Protein AF-A0AAD1Y131-F1 (afdb_monomer_lite)

InterPro domains:
  IPR029214 Cilia- and flagella-associated protein 144 [PF14886] (13-130)
  IPR029214 Cilia- and flagella-associated protein 144 [PTHR33865] (14-148)

Sequence (150 aa):
MWIKKLLWARNESEFISKENKWQKRFPKSDFSINPTRMEKITDKPNHITPSVPYKVSKETNTLDDPVDRAFKLDSMRRKIQTRGMVPRQKYVLPQTSAHEIGWHTGPAETTKQKHSQWNKKRTETHITQFADEYVRMKAINPFKVRNRDE

Foldseek 3Di:
DVVVVVVVVVVVVVVVVVVVVVCVVCVPDPPPPPPVDPDPPDPDPPDDDPPDDDDPPPPPPPPVPVVVVVVVVVVVVVVVVCPPDDPVRVDVDDPDPVCVVCNPVDDVVVVCPPCVVPPDDPPDDPVVVVVVVVCVVVVDDPPPPPPPDD

Radius of gyration: 35.13 Å; chains: 1; bounding box: 111×43×75 Å

Structure (mmCIF, N/CA/C/O backbone):
data_AF-A0AAD1Y131-F1
#
_entry.id   AF-A0AAD1Y131-F1
#
loop_
_atom_site.group_PDB
_atom_site.id
_atom_site.type_symbol
_atom_site.label_atom_id
_atom_site.label_alt_id
_atom_site.label_comp_id
_atom_site.label_asym_id
_atom_site.label_entity_id
_atom_site.label_seq_id
_atom_site.pdbx_PDB_ins_code
_atom_site.Cartn_x
_atom_site.Cartn_y
_atom_site.Cartn_z
_atom_site.occupancy
_atom_site.B_iso_or_equiv
_atom_site.auth_seq_id
_atom_site.auth_comp_id
_atom_site.auth_asym_id
_atom_site.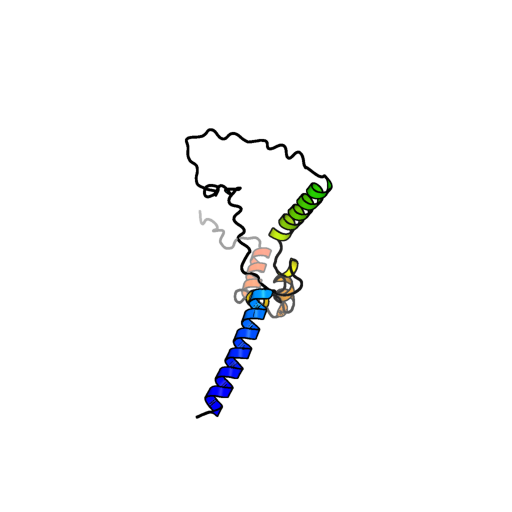auth_atom_id
_atom_site.pdbx_PDB_model_num
ATOM 1 N N . MET A 1 1 ? 58.586 11.917 2.747 1.00 58.53 1 MET A N 1
ATOM 2 C CA . MET A 1 1 ? 57.662 12.659 1.850 1.00 58.53 1 MET A CA 1
ATOM 3 C C . MET A 1 1 ? 57.227 11.860 0.604 1.00 58.53 1 MET A C 1
ATOM 5 O O . MET A 1 1 ? 56.173 12.150 0.060 1.00 58.53 1 MET A O 1
ATOM 9 N N . TRP A 1 2 ? 57.961 10.818 0.181 1.00 53.84 2 TRP A N 1
ATOM 10 C CA . TRP A 1 2 ? 57.665 10.034 -1.035 1.00 53.84 2 TRP A CA 1
ATOM 11 C C . TRP A 1 2 ? 56.502 9.030 -0.917 1.00 53.84 2 TRP A C 1
ATOM 13 O O . TRP A 1 2 ? 55.746 8.845 -1.866 1.00 53.84 2 TRP A O 1
ATOM 23 N N . ILE A 1 3 ? 56.296 8.438 0.264 1.00 63.03 3 ILE A N 1
ATOM 24 C CA . ILE A 1 3 ? 55.262 7.409 0.491 1.00 63.03 3 ILE A CA 1
ATOM 25 C C . ILE A 1 3 ? 53.841 7.959 0.272 1.00 63.03 3 ILE A C 1
ATOM 27 O O . ILE A 1 3 ? 53.003 7.292 -0.328 1.00 63.03 3 ILE A O 1
ATOM 31 N N . LYS A 1 4 ? 53.581 9.210 0.679 1.00 63.47 4 LYS A N 1
ATOM 32 C CA . LYS A 1 4 ? 52.280 9.869 0.464 1.00 63.47 4 LYS A CA 1
ATOM 33 C C . LYS A 1 4 ? 51.979 10.095 -1.023 1.00 63.47 4 LYS A C 1
ATOM 35 O O . LYS A 1 4 ? 50.832 9.963 -1.430 1.00 63.47 4 LYS A O 1
ATOM 40 N N . LYS A 1 5 ? 53.007 10.378 -1.832 1.00 63.34 5 LYS A N 1
ATOM 41 C CA . LYS A 1 5 ? 52.872 10.610 -3.279 1.00 63.34 5 LYS A CA 1
ATOM 42 C C . LYS A 1 5 ? 52.557 9.310 -4.033 1.00 63.34 5 LYS A C 1
ATOM 44 O O . LYS A 1 5 ? 51.724 9.316 -4.929 1.00 63.34 5 LYS A O 1
ATOM 49 N N . LEU A 1 6 ? 53.152 8.193 -3.607 1.00 63.97 6 LEU A N 1
ATOM 50 C CA . LEU A 1 6 ? 52.874 6.855 -4.149 1.00 63.97 6 LEU A CA 1
ATOM 51 C C . LEU A 1 6 ? 51.471 6.345 -3.792 1.00 63.97 6 LEU A C 1
ATOM 53 O O . LEU A 1 6 ? 50.779 5.804 -4.649 1.00 63.97 6 LEU A O 1
ATOM 57 N N . LEU A 1 7 ? 51.028 6.547 -2.547 1.00 63.62 7 LEU A N 1
ATOM 58 C CA . LEU A 1 7 ? 49.669 6.187 -2.120 1.00 63.62 7 LEU A CA 1
ATOM 59 C C . LEU A 1 7 ? 48.600 7.016 -2.836 1.00 63.62 7 LEU A C 1
ATOM 61 O O . LEU A 1 7 ? 47.562 6.479 -3.214 1.00 63.62 7 LEU A O 1
ATOM 65 N N . TRP A 1 8 ? 48.869 8.302 -3.059 1.00 66.25 8 TRP A N 1
ATOM 66 C CA . TRP A 1 8 ? 47.966 9.175 -3.801 1.00 66.25 8 TRP A CA 1
ATOM 67 C C . TRP A 1 8 ? 47.848 8.750 -5.272 1.00 66.25 8 TRP A C 1
ATOM 69 O O . TRP A 1 8 ? 46.738 8.505 -5.732 1.00 66.25 8 TRP A O 1
ATOM 79 N N . ALA A 1 9 ? 48.973 8.506 -5.955 1.00 66.19 9 ALA A N 1
ATOM 80 C CA . ALA A 1 9 ? 48.980 8.025 -7.339 1.00 66.19 9 ALA A CA 1
ATOM 81 C C . ALA A 1 9 ? 48.287 6.657 -7.507 1.00 66.19 9 ALA A C 1
ATOM 83 O O . ALA A 1 9 ? 47.575 6.422 -8.484 1.00 66.19 9 ALA A O 1
ATOM 84 N N . ARG A 1 10 ? 48.445 5.751 -6.531 1.00 66.88 10 ARG A N 1
ATOM 85 C CA . ARG A 1 10 ? 47.750 4.457 -6.530 1.00 66.88 10 ARG A CA 1
ATOM 86 C C . ARG A 1 10 ? 46.237 4.629 -6.387 1.00 66.88 10 ARG A C 1
ATOM 88 O O . ARG A 1 10 ? 45.493 4.068 -7.189 1.00 66.88 10 ARG A O 1
ATOM 95 N N . ASN A 1 11 ? 45.785 5.435 -5.429 1.00 72.75 11 ASN A N 1
ATOM 96 C CA . ASN A 1 11 ? 44.358 5.698 -5.223 1.00 72.75 11 ASN A CA 1
ATOM 97 C C . ASN A 1 11 ? 43.717 6.404 -6.426 1.00 72.75 11 ASN A C 1
ATOM 99 O O . ASN A 1 11 ? 42.575 6.112 -6.773 1.00 72.75 11 ASN A O 1
ATOM 103 N N . GLU A 1 12 ? 44.461 7.284 -7.092 1.00 72.00 12 GLU A N 1
ATOM 104 C CA . GLU A 1 12 ? 44.023 7.984 -8.298 1.00 72.00 12 GLU A CA 1
ATOM 105 C C . GLU A 1 12 ? 43.852 7.018 -9.479 1.00 72.00 12 GLU A C 1
ATOM 107 O O . GLU A 1 12 ? 42.812 7.014 -10.135 1.00 72.00 12 GLU A O 1
ATOM 112 N N . SER A 1 13 ? 44.802 6.098 -9.677 1.00 77.12 13 SER A N 1
ATOM 113 C CA . SER A 1 13 ? 44.686 5.055 -10.705 1.00 77.12 13 SER A CA 1
ATOM 114 C C . SER A 1 13 ? 43.486 4.120 -10.476 1.00 77.12 13 SER A C 1
ATOM 116 O O . SER A 1 13 ? 42.781 3.754 -11.421 1.00 77.12 13 SER A O 1
ATOM 118 N N . GLU A 1 14 ? 43.197 3.775 -9.217 1.00 77.62 14 GLU A N 1
ATOM 119 C CA . GLU A 1 14 ? 42.047 2.943 -8.854 1.00 77.62 14 GLU A CA 1
ATOM 120 C C . GLU A 1 14 ? 40.719 3.692 -9.024 1.00 77.62 14 GLU A C 1
ATOM 122 O O . GLU A 1 14 ? 39.726 3.096 -9.453 1.00 77.62 14 GLU A O 1
ATOM 127 N N . PHE A 1 15 ? 40.693 4.993 -8.727 1.00 80.19 15 PHE A N 1
ATOM 128 C CA . PHE A 1 15 ? 39.532 5.853 -8.941 1.00 80.19 15 PHE A CA 1
ATOM 129 C C . PHE A 1 15 ? 39.212 5.997 -10.434 1.00 80.19 15 PHE A C 1
ATOM 131 O O . PHE A 1 15 ? 38.087 5.707 -10.842 1.00 80.19 15 PHE A O 1
ATOM 138 N N . ILE A 1 16 ? 40.215 6.314 -11.259 1.00 79.94 16 ILE A N 1
ATOM 139 C CA . ILE A 1 16 ? 40.080 6.437 -12.719 1.00 79.94 16 ILE A CA 1
ATOM 140 C C . ILE A 1 16 ? 39.627 5.107 -13.340 1.00 79.94 16 ILE A C 1
ATOM 142 O O . ILE A 1 16 ? 38.749 5.073 -14.202 1.00 79.94 16 ILE A O 1
ATOM 146 N N . SER A 1 17 ? 40.176 3.979 -12.882 1.00 81.62 17 SER A N 1
ATOM 147 C CA . SER A 1 17 ? 39.772 2.649 -13.356 1.00 81.62 17 SER A CA 1
ATOM 148 C C . SER A 1 17 ? 38.310 2.330 -13.014 1.00 81.62 17 SER A C 1
ATOM 150 O O . SER A 1 17 ? 37.561 1.821 -13.858 1.00 81.62 17 SER A O 1
ATOM 152 N N . LYS A 1 18 ? 37.862 2.683 -11.801 1.00 83.12 18 LYS A N 1
ATOM 153 C CA . LYS A 1 18 ? 36.455 2.551 -11.397 1.00 83.12 18 LYS A CA 1
ATOM 154 C C . LYS A 1 18 ? 35.558 3.456 -12.240 1.00 83.12 18 LYS A C 1
ATOM 156 O O . LYS A 1 18 ? 34.557 2.965 -12.757 1.00 83.12 18 LYS A O 1
ATOM 161 N N . GLU A 1 19 ? 35.918 4.720 -12.435 1.00 75.38 19 GLU A N 1
ATOM 162 C CA . GLU A 1 19 ? 35.149 5.677 -13.238 1.00 75.38 19 GLU A CA 1
ATOM 163 C C . GLU A 1 19 ? 35.001 5.220 -14.699 1.00 75.38 19 GLU A C 1
ATOM 165 O O . GLU A 1 19 ? 33.884 5.154 -15.214 1.00 75.38 19 GLU A O 1
ATOM 170 N N . ASN A 1 20 ? 36.086 4.769 -15.332 1.00 78.06 20 ASN A N 1
ATOM 171 C CA . ASN A 1 20 ? 36.062 4.224 -16.693 1.00 78.06 20 ASN A CA 1
ATOM 172 C C . ASN A 1 20 ? 35.164 2.983 -16.817 1.00 78.06 20 ASN A C 1
ATOM 174 O O . ASN A 1 20 ? 34.497 2.777 -17.833 1.00 78.06 20 ASN A O 1
ATOM 178 N N . LYS A 1 21 ? 35.110 2.141 -15.778 1.00 78.75 21 LYS A N 1
ATOM 179 C CA . LYS A 1 21 ? 34.214 0.978 -15.735 1.00 78.75 21 LYS A CA 1
ATOM 180 C C . LYS A 1 21 ? 32.744 1.394 -15.631 1.00 78.75 21 LYS A C 1
ATOM 182 O O . LYS A 1 21 ? 31.898 0.747 -16.248 1.00 78.75 21 LYS A O 1
ATOM 187 N N . TRP A 1 22 ? 32.439 2.455 -14.884 1.00 69.88 22 TRP A N 1
ATOM 188 C CA . TRP A 1 22 ? 31.089 3.018 -14.795 1.00 69.88 22 TRP A CA 1
ATOM 189 C C . TRP A 1 22 ? 30.658 3.681 -16.107 1.00 69.88 22 TRP A C 1
ATOM 191 O O . TRP A 1 22 ? 29.552 3.410 -16.569 1.00 69.88 22 TRP A O 1
ATOM 201 N N . GLN A 1 23 ? 31.545 4.437 -16.762 1.00 66.69 23 GLN A N 1
ATOM 202 C CA . GLN A 1 23 ? 31.276 5.055 -18.068 1.00 66.69 23 GLN A CA 1
ATOM 203 C C . GLN A 1 23 ? 31.010 4.025 -19.177 1.00 66.69 23 GLN A C 1
ATOM 205 O O . GLN A 1 23 ? 30.154 4.250 -20.025 1.00 66.69 23 GLN A O 1
ATOM 210 N N . LYS A 1 24 ? 31.678 2.863 -19.156 1.00 67.00 24 LYS A N 1
ATOM 211 C CA . LYS A 1 24 ? 31.401 1.768 -20.107 1.00 67.00 24 LYS A CA 1
ATOM 212 C C . LYS A 1 24 ? 30.079 1.042 -19.843 1.00 67.00 24 LYS A C 1
ATOM 214 O O . LYS A 1 24 ? 29.497 0.492 -20.770 1.00 67.00 24 LYS A O 1
ATOM 219 N N . ARG A 1 25 ? 29.629 0.981 -18.584 1.00 64.38 25 ARG A N 1
ATOM 220 C CA . ARG A 1 25 ? 28.380 0.297 -18.191 1.00 64.38 25 ARG A CA 1
ATOM 221 C C . ARG A 1 25 ? 27.141 1.148 -18.429 1.00 64.38 25 ARG A C 1
ATOM 223 O O . ARG A 1 25 ? 26.085 0.606 -18.727 1.00 64.38 25 ARG A O 1
ATOM 230 N N . PHE A 1 26 ? 27.291 2.456 -18.294 1.00 56.28 26 PHE A N 1
ATOM 231 C CA . PHE A 1 26 ? 26.262 3.438 -18.582 1.00 56.28 26 PHE A CA 1
ATOM 232 C C . PHE A 1 26 ? 26.884 4.451 -19.536 1.00 56.28 26 PHE A C 1
ATOM 234 O O . PHE A 1 26 ? 27.320 5.510 -19.072 1.00 56.28 26 PHE A O 1
ATOM 241 N N . PRO A 1 27 ? 26.995 4.128 -20.844 1.00 62.50 27 PRO A N 1
ATOM 242 C CA . PRO A 1 27 ? 27.339 5.152 -21.815 1.00 62.50 27 PRO A CA 1
ATOM 243 C C . PRO A 1 27 ? 26.366 6.298 -21.566 1.00 62.50 27 PRO A C 1
ATOM 245 O O . PRO A 1 27 ? 25.156 6.071 -21.469 1.00 62.50 27 PRO A O 1
ATOM 248 N N . LYS A 1 28 ? 26.905 7.495 -21.311 1.00 59.12 28 LYS A N 1
ATOM 249 C CA . LYS A 1 28 ? 26.110 8.710 -21.147 1.00 59.12 28 LYS A CA 1
ATOM 250 C C . LYS A 1 28 ? 25.340 8.852 -22.448 1.00 59.12 28 LYS A C 1
ATOM 252 O O . LYS A 1 28 ? 25.934 9.314 -23.407 1.00 59.12 28 LYS A O 1
ATOM 257 N N . SER A 1 29 ? 24.113 8.329 -22.457 1.00 53.56 29 SER A N 1
ATOM 258 C CA . SER A 1 29 ? 23.075 8.462 -23.475 1.00 53.56 29 SER A CA 1
ATOM 259 C C . SER A 1 29 ? 23.617 9.023 -24.781 1.00 53.56 29 SER A C 1
ATOM 261 O O . SER A 1 29 ? 23.837 10.234 -24.861 1.00 53.56 29 SER A O 1
ATOM 263 N N . ASP A 1 30 ? 23.821 8.158 -25.773 1.00 51.91 30 ASP A N 1
ATOM 264 C CA . ASP A 1 30 ? 24.072 8.577 -27.147 1.00 51.91 30 ASP A CA 1
ATOM 265 C C . ASP A 1 30 ? 22.901 9.457 -27.602 1.00 51.91 30 ASP A C 1
ATOM 267 O O . ASP A 1 30 ? 21.918 8.992 -28.178 1.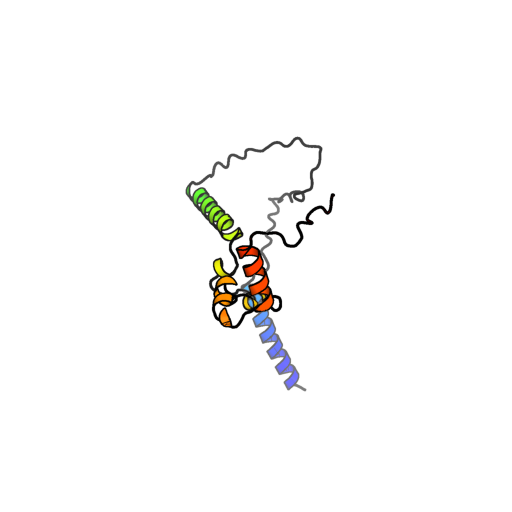00 51.91 30 ASP A O 1
ATOM 271 N N . PHE A 1 31 ? 22.975 10.755 -27.318 1.00 54.22 31 PHE A N 1
ATOM 272 C CA . PHE A 1 31 ? 22.115 11.756 -27.915 1.00 54.22 31 PHE A CA 1
ATOM 273 C C . PHE A 1 31 ? 22.637 11.978 -29.330 1.00 54.22 31 PHE A C 1
ATOM 275 O O . PHE A 1 31 ? 23.249 12.991 -29.656 1.00 54.22 31 PHE A O 1
ATOM 282 N N . SER A 1 32 ? 22.412 10.981 -30.179 1.00 49.50 32 SER A N 1
ATOM 283 C CA . SER A 1 32 ? 22.472 11.132 -31.621 1.00 49.50 32 SER A CA 1
ATOM 284 C C . SER A 1 32 ? 21.280 11.999 -32.030 1.00 49.50 32 SER A C 1
ATOM 286 O O . SER A 1 32 ? 20.223 11.487 -32.404 1.00 49.50 32 SER A O 1
ATOM 288 N N . ILE A 1 33 ? 21.427 13.322 -31.954 1.00 55.81 33 ILE A N 1
ATOM 289 C CA . ILE A 1 33 ? 20.532 14.218 -32.687 1.00 55.81 33 ILE A CA 1
ATOM 290 C C . ILE A 1 33 ? 20.890 14.042 -34.154 1.00 55.81 33 ILE A C 1
ATOM 292 O O . ILE A 1 33 ? 21.943 14.478 -34.611 1.00 55.81 33 ILE A O 1
ATOM 296 N N . ASN A 1 34 ? 20.022 13.353 -34.887 1.00 53.09 34 ASN A N 1
ATOM 297 C CA . ASN A 1 34 ? 20.142 13.268 -36.329 1.00 53.09 34 ASN A CA 1
ATOM 298 C C . ASN A 1 34 ? 19.850 14.668 -36.910 1.00 53.09 34 ASN A C 1
ATOM 300 O O . ASN A 1 34 ? 18.702 15.109 -36.839 1.00 53.09 34 ASN A O 1
ATOM 304 N N . PRO A 1 35 ? 20.830 15.374 -37.506 1.00 58.94 35 PRO A N 1
ATOM 305 C CA . PRO A 1 35 ? 20.643 16.752 -37.966 1.00 58.94 35 PRO A CA 1
ATOM 306 C C . PRO A 1 35 ? 19.649 16.867 -39.131 1.00 58.94 35 PRO A C 1
ATOM 308 O O . PRO A 1 35 ? 19.145 17.950 -39.407 1.00 58.94 35 PRO A O 1
ATOM 311 N N . THR A 1 36 ? 19.330 15.754 -39.801 1.00 61.12 36 THR A N 1
ATOM 312 C CA . THR A 1 36 ? 18.299 15.710 -40.853 1.00 61.12 36 THR A CA 1
ATOM 313 C C . THR A 1 36 ? 16.891 15.491 -40.305 1.00 61.12 36 THR A C 1
ATOM 315 O O . THR A 1 36 ? 15.909 15.779 -40.987 1.00 61.12 36 THR A O 1
ATOM 318 N N . ARG A 1 37 ? 16.767 15.012 -39.063 1.00 54.09 37 ARG A N 1
ATOM 319 C CA . ARG A 1 37 ? 15.491 14.724 -38.411 1.00 54.09 37 ARG A CA 1
ATOM 320 C C . ARG A 1 37 ? 15.319 15.666 -37.226 1.00 54.09 37 ARG A C 1
ATOM 322 O O . ARG A 1 37 ? 15.654 15.332 -36.096 1.00 54.09 37 ARG A O 1
ATOM 329 N N . MET A 1 38 ? 14.759 16.845 -37.493 1.00 63.88 38 MET A N 1
ATOM 330 C CA . MET A 1 38 ? 14.242 17.700 -36.426 1.00 63.88 38 MET A CA 1
ATOM 331 C C . MET A 1 38 ? 13.071 16.987 -35.748 1.00 63.88 38 MET A C 1
ATOM 333 O O . MET A 1 38 ? 11.980 16.881 -36.312 1.00 63.88 38 MET A O 1
ATOM 337 N N . GLU A 1 39 ? 13.288 16.492 -34.534 1.00 61.47 39 GLU A N 1
ATOM 338 C CA . GLU A 1 39 ? 12.187 16.076 -33.677 1.00 61.47 39 GLU A CA 1
ATOM 339 C C . GLU A 1 39 ? 11.455 17.335 -33.217 1.00 61.47 39 GLU A C 1
ATOM 341 O O . GLU A 1 39 ? 11.980 18.147 -32.454 1.00 61.47 39 GLU A O 1
ATOM 346 N N . LYS A 1 40 ? 10.244 17.540 -33.742 1.00 61.84 40 LYS A N 1
ATOM 347 C CA . LYS A 1 40 ? 9.378 18.621 -33.280 1.00 61.84 40 LYS A CA 1
ATOM 348 C C . LYS A 1 40 ? 9.036 18.336 -31.824 1.00 61.84 40 LYS A C 1
ATOM 350 O O . LYS A 1 40 ? 8.293 17.399 -31.540 1.00 61.84 40 LYS A O 1
ATOM 355 N N . ILE A 1 41 ? 9.583 19.138 -30.917 1.00 68.69 41 ILE A N 1
ATOM 356 C CA . ILE A 1 41 ? 9.157 19.160 -29.520 1.00 68.69 41 ILE A CA 1
ATOM 357 C C . ILE A 1 41 ? 7.673 19.520 -29.550 1.00 68.69 41 ILE A C 1
ATOM 359 O O . ILE A 1 41 ? 7.308 20.626 -29.944 1.00 68.69 41 ILE A O 1
ATOM 363 N N . THR A 1 42 ? 6.815 18.555 -29.231 1.00 64.62 42 THR A N 1
ATOM 364 C CA . THR A 1 42 ? 5.380 18.805 -29.138 1.00 64.62 42 THR A CA 1
ATOM 365 C C . THR A 1 42 ? 5.130 19.748 -27.974 1.00 64.62 42 THR A C 1
ATOM 367 O O . THR A 1 42 ? 5.789 19.639 -26.934 1.00 64.62 42 THR A O 1
ATOM 370 N N . ASP A 1 43 ? 4.162 20.642 -28.132 1.00 68.12 43 ASP A N 1
ATOM 371 C CA . ASP A 1 43 ? 3.747 21.526 -27.055 1.00 68.12 43 ASP A CA 1
ATOM 372 C C . ASP A 1 43 ? 3.401 20.727 -25.790 1.00 68.12 43 ASP A C 1
ATOM 374 O O . ASP A 1 43 ? 3.009 19.555 -25.840 1.00 68.12 43 ASP A O 1
ATOM 378 N N . LYS A 1 44 ? 3.573 21.360 -24.624 1.00 70.44 44 LYS A N 1
ATOM 379 C CA . LYS A 1 44 ? 3.200 20.749 -23.341 1.00 70.44 44 LYS A CA 1
ATOM 380 C C . LYS A 1 44 ? 1.758 20.225 -23.442 1.00 70.44 44 LYS A C 1
ATOM 382 O O . LYS A 1 44 ? 0.925 20.922 -24.010 1.00 70.44 44 LYS A O 1
ATOM 387 N N . PRO A 1 45 ? 1.419 19.073 -22.835 1.00 66.38 45 PRO A N 1
ATOM 388 C CA . PRO A 1 45 ? 0.123 18.405 -23.029 1.00 66.38 45 PRO A CA 1
ATOM 389 C C . PRO A 1 45 ? -1.117 19.253 -22.689 1.00 66.38 45 PRO A C 1
ATOM 391 O O . PRO A 1 45 ? -2.215 18.913 -23.110 1.00 66.38 45 PRO A O 1
ATOM 394 N N . ASN A 1 46 ? -0.946 20.368 -21.973 1.00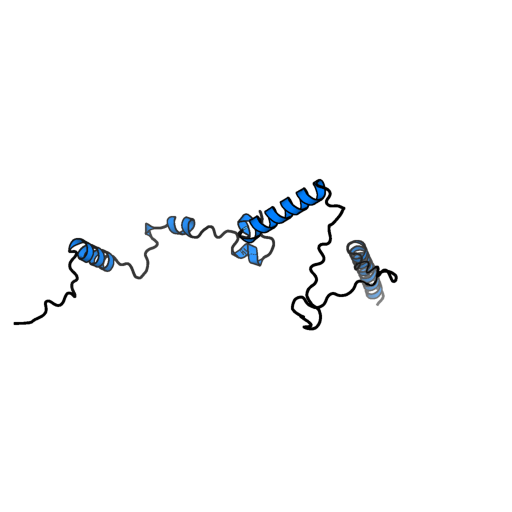 70.12 46 ASN A N 1
ATOM 395 C CA . ASN A 1 46 ? -2.021 21.299 -21.622 1.00 70.12 46 ASN A CA 1
ATOM 396 C C . ASN A 1 46 ? -1.984 22.619 -22.416 1.00 70.12 46 ASN A C 1
ATOM 398 O O . ASN A 1 46 ? -2.755 23.530 -22.123 1.00 70.12 46 ASN A O 1
ATOM 402 N N . HIS A 1 47 ? -1.073 22.775 -23.376 1.00 71.31 47 HIS A N 1
ATOM 403 C CA . HIS A 1 47 ? -0.980 23.983 -24.183 1.00 71.31 47 HIS A CA 1
ATOM 404 C C . HIS A 1 47 ? -1.916 23.859 -25.388 1.00 71.31 47 HIS A C 1
ATOM 406 O O . HIS A 1 47 ? -1.599 23.219 -26.383 1.00 71.31 47 HIS A O 1
ATOM 412 N N . ILE A 1 48 ? -3.085 24.492 -25.294 1.00 64.94 48 ILE A N 1
ATOM 413 C CA . ILE A 1 48 ? -4.034 24.605 -26.405 1.00 64.94 48 ILE A CA 1
ATOM 414 C C . ILE A 1 48 ? -3.851 25.994 -27.019 1.00 64.94 48 ILE A C 1
ATOM 416 O O . ILE A 1 48 ? -4.118 26.999 -26.364 1.00 64.94 48 ILE A O 1
ATOM 420 N N . THR A 1 49 ? -3.364 26.069 -28.258 1.00 61.56 49 THR A N 1
ATOM 421 C CA . THR A 1 49 ? -3.420 27.293 -29.067 1.00 61.56 49 THR A CA 1
ATOM 422 C C . THR A 1 49 ? -4.766 27.310 -29.808 1.00 61.56 49 THR A C 1
ATOM 424 O O . THR A 1 49 ? -5.015 26.444 -30.645 1.00 61.56 49 THR A O 1
ATOM 427 N N . PRO A 1 50 ? -5.679 28.257 -29.524 1.00 60.44 50 PRO A N 1
ATOM 428 C CA . PRO A 1 50 ? -7.062 28.210 -30.020 1.00 60.44 50 PRO A CA 1
ATOM 429 C C . PRO A 1 50 ? -7.232 28.555 -31.517 1.00 60.44 50 PRO A C 1
ATOM 431 O O . PRO A 1 50 ? -8.321 28.921 -31.939 1.00 60.44 50 PRO A O 1
ATOM 434 N N . SER A 1 51 ? -6.179 28.457 -32.334 1.00 61.38 51 SER A N 1
ATOM 435 C CA . SER A 1 51 ? -6.188 28.922 -33.732 1.00 61.38 51 SER A CA 1
ATOM 436 C C . SER A 1 51 ? -6.422 27.809 -34.764 1.00 61.38 51 SER A C 1
ATOM 438 O O . SER A 1 51 ? -6.869 28.081 -35.876 1.00 61.38 51 SER A O 1
ATOM 440 N N . VAL A 1 52 ? -6.166 26.538 -34.427 1.00 60.00 52 VAL A N 1
ATOM 441 C CA . VAL A 1 52 ? -6.205 25.452 -35.422 1.00 60.00 52 VAL A CA 1
ATOM 442 C C . VAL A 1 52 ? -7.348 24.480 -35.111 1.00 60.00 52 VAL A C 1
ATOM 444 O O . VAL A 1 52 ? -7.337 23.867 -34.042 1.00 60.00 52 VAL A O 1
ATOM 447 N N . PRO A 1 53 ? -8.334 24.289 -36.012 1.00 57.59 53 PRO A N 1
ATOM 448 C CA . PRO A 1 53 ? -9.357 23.271 -35.818 1.00 57.59 53 PRO A CA 1
ATOM 449 C C . PRO A 1 53 ? -8.684 21.898 -35.754 1.00 57.59 53 PRO A C 1
ATOM 451 O O . PRO A 1 53 ? -7.913 21.529 -36.643 1.00 57.59 53 PRO A O 1
ATOM 454 N N . TYR A 1 54 ? -8.966 21.162 -34.680 1.00 54.12 54 TYR A N 1
ATOM 455 C CA . TYR A 1 54 ? -8.436 19.831 -34.396 1.00 54.12 54 TYR A CA 1
ATOM 456 C C . TYR A 1 54 ? -8.743 18.873 -35.556 1.00 54.12 54 TYR A C 1
ATOM 458 O O . TYR A 1 54 ? -9.832 18.309 -35.659 1.00 54.12 54 TYR A O 1
ATOM 466 N N . LYS A 1 55 ? -7.781 18.699 -36.467 1.00 57.94 55 LYS A N 1
ATOM 467 C CA . LYS A 1 55 ? -7.823 17.641 -37.473 1.00 57.94 55 LYS A CA 1
ATOM 468 C C . LYS A 1 55 ? -7.311 16.375 -36.804 1.00 57.94 55 LYS A C 1
ATOM 470 O O . LYS A 1 55 ? -6.113 16.235 -36.584 1.00 57.94 55 LYS A O 1
ATOM 475 N N . VAL A 1 56 ? -8.222 15.460 -36.480 1.00 55.00 56 VAL A N 1
ATOM 476 C CA . VAL A 1 56 ? -7.867 14.089 -36.102 1.00 55.00 56 VAL A CA 1
ATOM 477 C C . VAL A 1 56 ? -7.164 13.469 -37.309 1.00 55.00 56 VAL A C 1
ATOM 479 O O . VAL A 1 56 ? -7.832 13.041 -38.253 1.00 55.00 56 VAL A O 1
ATOM 482 N N . SER A 1 57 ? -5.829 13.448 -37.336 1.00 52.09 57 SER A N 1
ATOM 483 C CA . SER A 1 57 ? -5.129 12.600 -38.294 1.00 52.09 57 SER A CA 1
ATOM 484 C C . SER A 1 57 ? -5.438 11.159 -37.895 1.00 52.09 57 SER A C 1
ATOM 486 O O . SER A 1 57 ? -4.924 10.617 -36.920 1.00 52.09 57 SER A O 1
ATOM 488 N N . LYS A 1 58 ? -6.354 10.520 -38.627 1.00 54.03 58 LYS A N 1
ATOM 489 C CA . LYS A 1 58 ? -6.416 9.061 -38.664 1.00 54.03 58 LYS A CA 1
ATOM 490 C C . LYS A 1 58 ? -5.161 8.602 -39.398 1.00 54.03 58 LYS A C 1
ATOM 492 O O . LYS A 1 58 ? -5.200 8.342 -40.594 1.00 54.03 58 LYS A O 1
ATOM 497 N N . GLU A 1 59 ? -4.039 8.561 -38.691 1.00 55.19 59 GLU A N 1
ATOM 498 C CA . GLU A 1 59 ? -2.872 7.815 -39.138 1.00 55.19 59 GLU A CA 1
ATOM 499 C C . GLU A 1 59 ? -3.266 6.339 -39.121 1.00 55.19 59 GLU A C 1
ATOM 501 O O . GLU A 1 59 ? -3.248 5.657 -38.097 1.00 55.19 59 GLU A O 1
ATOM 506 N N . THR A 1 60 ? -3.720 5.854 -40.273 1.00 51.88 60 THR A N 1
ATOM 507 C CA . THR A 1 60 ? -3.809 4.429 -40.553 1.00 51.88 60 THR A CA 1
ATOM 508 C C . THR A 1 60 ? -2.382 3.898 -40.555 1.00 51.88 60 THR A C 1
ATOM 510 O O . THR A 1 60 ? -1.695 3.972 -41.570 1.00 51.88 60 THR A O 1
ATOM 513 N N . ASN A 1 61 ? -1.917 3.420 -39.400 1.00 54.78 61 ASN A N 1
ATOM 514 C CA . ASN A 1 61 ? -0.689 2.641 -39.286 1.00 54.78 61 ASN A CA 1
ATOM 515 C C . ASN A 1 61 ? -0.807 1.430 -40.223 1.00 54.78 61 ASN A C 1
ATOM 517 O O . ASN A 1 61 ? -1.413 0.421 -39.878 1.00 54.78 61 ASN A O 1
ATOM 521 N N . THR A 1 62 ? -0.231 1.525 -41.418 1.00 51.31 62 THR A N 1
ATOM 522 C CA . THR A 1 62 ? -0.154 0.451 -42.423 1.00 51.31 62 THR A CA 1
ATOM 523 C C . THR A 1 62 ? 0.881 -0.626 -42.066 1.00 51.31 62 THR A C 1
ATOM 525 O O . THR A 1 62 ? 1.263 -1.426 -42.911 1.00 51.31 62 THR A O 1
ATOM 528 N N . LEU A 1 63 ? 1.324 -0.665 -40.806 1.00 52.12 63 LEU A N 1
ATOM 529 C CA . LEU A 1 63 ? 2.211 -1.670 -40.215 1.00 52.12 63 LEU A CA 1
ATOM 530 C C . LEU A 1 63 ? 1.623 -2.158 -38.879 1.00 52.12 63 LEU A C 1
ATOM 532 O O . LEU A 1 63 ? 2.304 -2.223 -37.858 1.00 52.12 63 LEU A O 1
ATOM 536 N N . ASP A 1 64 ? 0.321 -2.445 -38.861 1.00 59.53 64 ASP A N 1
ATOM 537 C CA . ASP A 1 64 ? -0.338 -3.130 -37.746 1.00 59.53 64 ASP A CA 1
ATOM 538 C C . ASP A 1 64 ? -0.047 -4.635 -37.876 1.00 59.53 64 ASP A C 1
ATOM 540 O O . ASP A 1 64 ? -0.916 -5.428 -38.240 1.00 59.53 64 ASP A O 1
ATOM 544 N N . ASP A 1 65 ? 1.220 -5.016 -37.673 1.00 74.75 65 ASP A N 1
ATOM 545 C CA . ASP A 1 65 ? 1.600 -6.424 -37.581 1.00 74.75 65 ASP A CA 1
ATOM 546 C C . ASP A 1 65 ? 0.763 -7.053 -36.446 1.00 74.75 65 ASP A C 1
ATOM 548 O O . ASP A 1 65 ? 0.813 -6.575 -35.301 1.00 74.75 65 ASP A O 1
ATOM 552 N N . PRO A 1 66 ? -0.058 -8.083 -36.738 1.00 72.19 66 PRO A N 1
ATOM 553 C CA . PRO A 1 66 ? -0.929 -8.708 -35.746 1.00 72.19 66 PRO A CA 1
ATOM 554 C C . PRO A 1 66 ? -0.158 -9.195 -34.514 1.00 72.19 66 PRO A C 1
ATOM 556 O O . PRO A 1 66 ? -0.711 -9.206 -33.410 1.00 72.19 66 PRO A O 1
ATOM 559 N N . VAL A 1 67 ? 1.120 -9.542 -34.679 1.00 72.75 67 VAL A N 1
ATOM 560 C CA . VAL A 1 67 ? 2.014 -9.960 -33.600 1.00 72.75 67 VAL A CA 1
ATOM 561 C C . VAL A 1 67 ? 2.315 -8.784 -32.666 1.00 72.75 67 VAL A C 1
ATOM 563 O O . VAL A 1 67 ? 2.072 -8.867 -31.459 1.00 72.75 67 VAL A O 1
ATOM 566 N N . ASP A 1 68 ? 2.741 -7.647 -33.214 1.00 72.50 68 ASP A N 1
ATOM 567 C CA . ASP A 1 68 ? 3.019 -6.422 -32.455 1.00 72.50 68 ASP A CA 1
ATOM 568 C C . ASP A 1 68 ? 1.777 -5.895 -31.732 1.00 72.50 68 ASP A C 1
ATOM 570 O O . ASP A 1 68 ? 1.843 -5.425 -30.588 1.00 72.50 68 ASP A O 1
ATOM 574 N N . ARG A 1 69 ? 0.615 -5.998 -32.380 1.00 72.81 69 ARG A N 1
ATOM 575 C CA . ARG A 1 69 ? -0.665 -5.614 -31.788 1.00 72.81 69 ARG A CA 1
ATOM 576 C C . ARG A 1 69 ? -1.020 -6.499 -30.599 1.00 72.81 69 ARG A C 1
ATOM 578 O O . ARG A 1 69 ? -1.436 -5.979 -29.560 1.00 72.81 69 ARG A O 1
ATOM 585 N N . ALA A 1 70 ? -0.824 -7.811 -30.719 1.00 75.12 70 ALA A N 1
ATOM 586 C CA . ALA A 1 70 ? -1.070 -8.757 -29.637 1.00 75.12 70 ALA A CA 1
ATOM 587 C C . ALA A 1 70 ? -0.164 -8.477 -28.426 1.00 75.12 70 ALA A C 1
ATOM 589 O O . ALA A 1 70 ? -0.660 -8.395 -27.299 1.00 75.12 70 ALA A O 1
ATOM 590 N N . PHE A 1 71 ? 1.130 -8.219 -28.646 1.00 76.31 71 PHE A N 1
ATOM 591 C CA . PHE A 1 71 ? 2.065 -7.861 -27.574 1.00 76.31 71 PHE A CA 1
ATOM 592 C C . PHE A 1 71 ? 1.712 -6.531 -26.901 1.00 76.31 71 PHE A C 1
ATOM 594 O O . PHE A 1 71 ? 1.734 -6.428 -25.669 1.00 76.31 71 PHE A O 1
ATOM 601 N N . LYS A 1 72 ? 1.327 -5.511 -27.677 1.00 77.31 72 LYS A N 1
ATOM 602 C C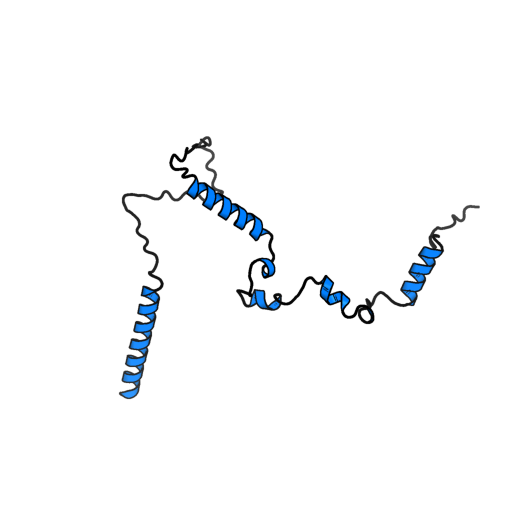A . LYS A 1 72 ? 0.886 -4.216 -27.135 1.00 77.31 72 LYS A CA 1
ATOM 603 C C . LYS A 1 72 ? -0.371 -4.372 -26.280 1.00 77.31 72 LYS A C 1
ATOM 605 O O . LYS A 1 72 ? -0.399 -3.852 -25.162 1.00 77.31 72 LYS A O 1
ATOM 610 N N . LEU A 1 73 ? -1.367 -5.124 -26.747 1.00 78.50 73 LEU A N 1
ATOM 611 C CA . LEU A 1 73 ? -2.604 -5.384 -26.004 1.00 78.50 73 LEU A CA 1
ATOM 612 C C . LEU A 1 73 ? -2.354 -6.162 -24.709 1.00 78.50 73 LEU A C 1
ATOM 614 O O . LEU A 1 73 ? -2.892 -5.790 -23.666 1.00 78.50 73 LEU A O 1
ATOM 618 N N . ASP A 1 74 ? -1.513 -7.193 -24.742 1.00 81.06 74 ASP A N 1
ATOM 619 C CA . ASP A 1 74 ? -1.156 -7.965 -23.550 1.00 81.06 74 ASP A CA 1
ATOM 620 C C . ASP A 1 74 ? -0.385 -7.105 -22.533 1.00 81.06 74 ASP A C 1
ATOM 622 O O . ASP A 1 74 ? -0.718 -7.061 -21.346 1.00 81.06 74 ASP A O 1
ATOM 626 N N . SER A 1 75 ? 0.569 -6.295 -23.002 1.00 80.62 75 SER A N 1
ATOM 627 C CA . SER A 1 75 ? 1.289 -5.349 -22.141 1.00 80.62 75 SER A CA 1
ATOM 628 C C . SER A 1 75 ? 0.353 -4.325 -21.486 1.00 80.62 75 SER A C 1
ATOM 630 O O . SER A 1 75 ? 0.518 -3.982 -20.313 1.00 80.62 75 SER A O 1
ATOM 632 N N . MET A 1 76 ? -0.665 -3.860 -22.215 1.00 77.94 76 MET A N 1
ATOM 633 C CA . MET A 1 76 ? -1.652 -2.906 -21.721 1.00 77.94 76 MET A CA 1
ATOM 634 C C . MET A 1 76 ? -2.572 -3.554 -20.685 1.00 77.94 76 MET A C 1
ATOM 636 O O . MET A 1 76 ? -2.792 -2.976 -19.621 1.00 77.94 76 MET A O 1
ATOM 640 N N . ARG A 1 77 ? -3.037 -4.782 -20.940 1.00 82.75 77 ARG A N 1
ATOM 641 C CA . ARG A 1 77 ? -3.825 -5.573 -19.983 1.00 82.75 77 ARG A CA 1
ATOM 642 C C . ARG A 1 77 ? -3.070 -5.775 -18.672 1.00 82.75 77 ARG A C 1
ATOM 644 O O . ARG A 1 77 ? -3.622 -5.487 -17.612 1.00 82.75 77 ARG A O 1
ATOM 651 N N . ARG A 1 78 ? -1.790 -6.154 -18.733 1.00 81.81 78 ARG A N 1
ATOM 652 C CA . ARG A 1 78 ? -0.932 -6.296 -17.542 1.00 81.81 78 ARG A CA 1
ATOM 653 C C . ARG A 1 78 ? -0.769 -4.980 -16.782 1.00 81.81 78 ARG A C 1
ATOM 655 O O . ARG A 1 78 ? -0.834 -4.967 -15.554 1.00 81.81 78 ARG A O 1
ATOM 662 N N . LYS A 1 79 ? -0.598 -3.851 -17.478 1.00 81.62 79 LYS A N 1
ATOM 663 C CA . LYS A 1 79 ? -0.517 -2.520 -16.842 1.00 81.62 79 LYS A CA 1
ATOM 664 C C . LYS A 1 79 ? -1.817 -2.132 -16.138 1.00 81.62 79 LYS A C 1
ATOM 666 O O . LYS A 1 79 ? -1.767 -1.599 -15.034 1.00 81.62 79 LYS A O 1
ATOM 671 N N . ILE A 1 80 ? -2.967 -2.417 -16.747 1.00 85.62 80 ILE A N 1
ATOM 672 C CA . ILE A 1 80 ? -4.279 -2.142 -16.147 1.00 85.62 80 ILE A CA 1
ATOM 673 C C . ILE A 1 80 ? -4.475 -2.999 -14.892 1.00 85.62 80 ILE A C 1
ATOM 675 O O . ILE A 1 80 ? -4.815 -2.463 -13.840 1.00 85.62 80 ILE A O 1
ATOM 679 N N . GLN A 1 81 ? -4.183 -4.299 -14.973 1.00 84.50 81 GLN A N 1
ATOM 680 C CA . GLN A 1 81 ? -4.304 -5.222 -13.841 1.00 84.50 81 GLN A CA 1
ATOM 681 C C . GLN A 1 81 ? -3.386 -4.832 -12.676 1.00 84.50 81 GLN A C 1
ATOM 683 O O . GLN A 1 81 ? -3.812 -4.809 -11.527 1.00 84.50 81 GLN A O 1
ATOM 688 N N . THR A 1 82 ? -2.142 -4.448 -12.966 1.00 80.62 82 THR A N 1
ATOM 689 C CA . THR A 1 82 ? -1.152 -4.102 -11.931 1.00 80.62 82 THR A CA 1
ATOM 690 C C . THR A 1 82 ? -1.351 -2.725 -11.300 1.00 80.62 82 THR A C 1
ATOM 692 O O . THR A 1 82 ? -0.743 -2.452 -10.265 1.00 80.62 82 THR A O 1
ATOM 695 N N . ARG A 1 83 ? -2.193 -1.850 -11.871 1.00 80.69 83 ARG A N 1
ATOM 696 C CA . ARG A 1 83 ? -2.418 -0.487 -11.355 1.00 80.69 83 ARG A CA 1
ATOM 697 C C . ARG A 1 83 ? -3.171 -0.464 -10.021 1.00 80.69 83 ARG A C 1
ATOM 699 O O . ARG A 1 83 ? -2.941 0.442 -9.230 1.00 80.69 83 ARG A O 1
ATOM 706 N N . GLY A 1 84 ? -4.050 -1.438 -9.779 1.00 81.19 84 GLY A N 1
ATOM 707 C CA . GLY A 1 84 ? -4.821 -1.552 -8.533 1.00 81.19 84 GLY A CA 1
ATOM 708 C C . GLY A 1 84 ? -4.181 -2.445 -7.467 1.00 81.19 84 GLY A C 1
ATOM 709 O O . GLY A 1 84 ? -4.712 -2.555 -6.367 1.00 81.19 84 GLY A O 1
ATOM 710 N N . MET A 1 85 ? -3.067 -3.106 -7.786 1.00 84.50 85 MET A N 1
ATOM 711 C CA . MET A 1 85 ? -2.448 -4.088 -6.898 1.00 84.50 85 MET A CA 1
ATOM 712 C C . MET A 1 85 ? -1.594 -3.414 -5.823 1.00 84.50 85 MET A C 1
ATOM 714 O O . MET A 1 85 ? -0.819 -2.495 -6.093 1.00 84.50 85 MET A O 1
ATOM 718 N N . VAL A 1 86 ? -1.687 -3.929 -4.600 1.00 86.56 86 VAL A N 1
ATOM 719 C CA . VAL A 1 86 ? -0.827 -3.528 -3.476 1.00 86.56 86 VAL A CA 1
ATOM 720 C C . VAL A 1 86 ? 0.609 -4.015 -3.745 1.00 86.56 86 VAL A C 1
ATOM 722 O O . VAL A 1 86 ? 0.772 -5.075 -4.354 1.00 86.56 86 VAL A O 1
ATOM 725 N N . PRO A 1 87 ? 1.675 -3.329 -3.279 1.00 87.50 87 PRO A N 1
ATOM 726 C CA . PRO A 1 87 ? 3.061 -3.750 -3.518 1.00 87.50 87 PRO A CA 1
ATOM 727 C C . PRO A 1 87 ? 3.350 -5.229 -3.224 1.00 87.50 87 PRO A C 1
ATOM 729 O O . PRO A 1 87 ? 4.033 -5.874 -4.011 1.00 87.50 87 PRO A O 1
ATOM 732 N N . ARG A 1 88 ? 2.752 -5.794 -2.168 1.00 84.56 88 ARG A N 1
ATOM 733 C CA . ARG A 1 88 ? 2.867 -7.221 -1.810 1.00 84.56 88 ARG A CA 1
ATOM 734 C C . ARG A 1 88 ? 2.245 -8.188 -2.817 1.00 84.56 88 ARG A C 1
ATOM 736 O O . ARG A 1 88 ? 2.639 -9.342 -2.883 1.00 84.56 88 ARG A O 1
ATOM 743 N N . GLN A 1 89 ? 1.242 -7.735 -3.562 1.00 85.44 89 GLN A N 1
ATOM 744 C CA . GLN A 1 89 ? 0.632 -8.512 -4.640 1.00 85.44 89 GLN A CA 1
ATOM 745 C C . GLN A 1 89 ? 1.445 -8.377 -5.935 1.00 85.44 89 GLN A C 1
ATOM 747 O O . GLN A 1 89 ? 1.418 -9.269 -6.775 1.00 85.44 89 GLN A O 1
ATOM 752 N N . LYS A 1 90 ? 2.152 -7.252 -6.109 1.00 88.06 90 LYS A N 1
ATOM 753 C CA . LYS A 1 90 ? 2.911 -6.930 -7.322 1.00 88.06 90 LYS A CA 1
ATOM 754 C C . LYS A 1 90 ? 4.338 -7.486 -7.317 1.00 88.06 90 LYS A C 1
ATOM 756 O O . LYS A 1 90 ? 4.848 -7.837 -8.377 1.00 88.06 90 LYS A O 1
ATOM 761 N N . TYR A 1 91 ? 4.988 -7.542 -6.157 1.00 89.19 91 TYR A N 1
ATOM 762 C CA . TYR A 1 91 ? 6.376 -7.978 -6.013 1.00 89.19 91 TYR A CA 1
ATOM 763 C C . TYR A 1 91 ? 6.488 -9.091 -4.971 1.00 89.19 91 TYR A C 1
ATOM 765 O O . TYR A 1 91 ? 5.777 -9.084 -3.972 1.00 89.19 91 TYR A O 1
ATOM 773 N N . VAL A 1 92 ? 7.421 -10.022 -5.187 1.00 89.25 92 VAL A N 1
ATOM 774 C CA . VAL A 1 92 ? 7.704 -11.119 -4.242 1.00 89.25 92 VAL A CA 1
ATOM 775 C C . VAL A 1 92 ? 8.426 -10.603 -2.989 1.00 89.25 92 VAL A C 1
ATOM 777 O O . VAL A 1 92 ? 8.202 -11.098 -1.887 1.00 89.25 92 VAL A O 1
ATOM 780 N N . LEU A 1 93 ? 9.265 -9.575 -3.150 1.00 90.81 93 LEU A N 1
ATOM 781 C CA . LEU A 1 93 ? 10.106 -8.989 -2.103 1.00 90.81 93 LEU A CA 1
ATOM 782 C C . LEU A 1 93 ? 10.030 -7.452 -2.131 1.00 90.81 93 LEU A C 1
ATOM 784 O O . LEU A 1 93 ? 9.815 -6.878 -3.211 1.00 90.81 93 LEU A O 1
ATOM 788 N N . PRO A 1 94 ? 10.239 -6.776 -0.981 1.00 92.19 94 PRO A N 1
ATOM 789 C CA . PRO A 1 94 ? 10.249 -5.320 -0.919 1.00 92.19 94 PRO A CA 1
ATOM 790 C C . PRO A 1 94 ? 11.413 -4.762 -1.745 1.00 92.19 94 PRO A C 1
ATOM 792 O O . PRO A 1 94 ? 12.548 -5.214 -1.640 1.00 92.19 94 PRO A O 1
ATOM 795 N N . GLN A 1 95 ? 11.120 -3.772 -2.588 1.00 92.31 95 GLN A N 1
ATOM 796 C CA . GLN A 1 95 ? 12.120 -3.144 -3.466 1.00 92.31 95 GLN A CA 1
ATOM 797 C C . GLN A 1 95 ? 12.833 -1.949 -2.817 1.00 92.31 95 GLN A C 1
ATOM 799 O O . GLN A 1 95 ? 13.883 -1.521 -3.282 1.00 92.31 95 GLN A O 1
ATOM 804 N N . THR A 1 96 ? 12.239 -1.365 -1.777 1.00 91.81 96 THR A N 1
ATOM 805 C CA . THR A 1 96 ? 12.742 -0.166 -1.095 1.00 91.81 96 THR A CA 1
ATOM 806 C C . THR A 1 96 ? 12.632 -0.367 0.410 1.00 91.81 96 THR A C 1
ATOM 808 O O . THR A 1 96 ? 11.772 -1.119 0.872 1.00 91.81 96 THR A O 1
ATOM 811 N N . SER A 1 97 ? 13.449 0.352 1.179 1.00 88.50 97 SER A N 1
ATOM 812 C CA . SER A 1 97 ? 13.373 0.359 2.648 1.00 88.50 97 SER A CA 1
ATOM 813 C C . SER A 1 97 ? 11.999 0.804 3.158 1.00 88.50 97 SER A C 1
ATOM 815 O O . SER A 1 97 ? 11.475 0.262 4.124 1.00 88.50 97 SER A O 1
ATOM 817 N N . ALA A 1 98 ? 11.354 1.740 2.458 1.00 87.44 98 ALA A N 1
ATOM 818 C CA . ALA A 1 98 ? 9.995 2.164 2.782 1.00 87.44 98 ALA A CA 1
ATOM 819 C C . ALA A 1 98 ? 8.962 1.031 2.617 1.00 87.44 98 ALA A C 1
ATOM 821 O O . ALA A 1 98 ? 8.007 0.958 3.388 1.00 87.44 98 ALA A O 1
ATOM 822 N N . HIS A 1 99 ? 9.143 0.130 1.642 1.00 89.62 99 HIS A N 1
ATOM 823 C CA . HIS A 1 99 ? 8.265 -1.033 1.481 1.00 89.62 99 HIS A CA 1
ATOM 824 C C . HIS A 1 99 ? 8.462 -2.078 2.582 1.00 89.62 99 HIS A C 1
ATOM 826 O O . HIS A 1 99 ? 7.512 -2.789 2.900 1.00 89.62 99 HIS A O 1
ATOM 832 N N . GLU A 1 100 ? 9.658 -2.170 3.164 1.00 87.62 100 GLU A N 1
ATOM 833 C CA . GLU A 1 100 ? 9.998 -3.148 4.202 1.00 87.62 100 GLU A CA 1
ATOM 834 C C . GLU A 1 100 ? 9.155 -2.960 5.473 1.00 87.62 100 GLU A C 1
ATOM 836 O O . GLU A 1 100 ? 8.606 -3.929 5.998 1.00 87.62 100 GLU A O 1
ATOM 841 N N . ILE A 1 101 ? 8.949 -1.706 5.894 1.00 86.75 101 ILE A N 1
ATOM 842 C CA . ILE A 1 101 ? 8.242 -1.340 7.137 1.00 86.75 101 ILE A CA 1
ATOM 843 C C . ILE A 1 101 ? 6.811 -1.917 7.185 1.00 86.75 101 ILE A C 1
ATOM 845 O O . ILE A 1 101 ? 6.333 -2.310 8.247 1.00 86.75 101 ILE A O 1
ATOM 849 N N . GLY A 1 102 ? 6.129 -2.015 6.039 1.00 82.69 102 GLY A N 1
ATOM 850 C CA . GLY A 1 102 ? 4.765 -2.553 5.916 1.00 82.69 102 GLY A CA 1
ATOM 851 C C . GLY A 1 102 ? 4.676 -3.902 5.196 1.00 82.69 102 GLY A C 1
ATOM 852 O O . GLY A 1 102 ? 3.582 -4.353 4.853 1.00 82.69 102 GLY A O 1
ATOM 853 N N . TRP A 1 103 ? 5.803 -4.562 4.912 1.00 87.44 103 TRP A N 1
ATOM 854 C CA . TRP A 1 103 ? 5.791 -5.768 4.078 1.00 87.44 103 TRP A CA 1
ATOM 855 C C . TRP A 1 103 ? 5.166 -6.971 4.788 1.00 87.44 103 TRP A C 1
ATOM 857 O O . TRP A 1 103 ? 4.512 -7.807 4.167 1.00 87.44 103 TRP A O 1
ATOM 867 N N . HIS A 1 104 ? 5.338 -7.049 6.106 1.00 83.75 104 HIS A N 1
ATOM 868 C CA . HIS A 1 104 ? 4.854 -8.162 6.925 1.00 83.75 104 HIS A CA 1
ATOM 869 C C . HIS A 1 104 ? 3.528 -7.869 7.629 1.00 83.75 104 HIS A C 1
ATOM 871 O O . HIS A 1 104 ? 2.930 -8.771 8.219 1.00 83.75 104 HIS A O 1
ATOM 877 N N . THR A 1 105 ? 3.018 -6.640 7.534 1.00 78.44 105 THR A N 1
ATOM 878 C CA . THR A 1 105 ? 1.669 -6.324 7.998 1.00 78.44 105 THR A CA 1
ATOM 879 C C . THR A 1 105 ? 0.669 -6.974 7.039 1.00 78.44 105 THR A C 1
ATOM 881 O O . THR A 1 105 ? 0.459 -6.525 5.910 1.00 78.44 105 THR A O 1
ATOM 884 N N . GLY A 1 106 ? 0.120 -8.119 7.452 1.00 69.19 106 GLY A N 1
ATOM 885 C CA . GLY A 1 106 ? -0.986 -8.794 6.774 1.00 69.19 106 GLY A CA 1
ATOM 886 C C . GLY A 1 106 ? -2.232 -7.907 6.673 1.00 69.19 106 GLY A C 1
ATOM 887 O O . GLY A 1 106 ? -2.276 -6.844 7.298 1.00 69.19 106 GLY A O 1
ATOM 888 N N . PRO A 1 107 ? -3.268 -8.338 5.929 1.00 68.00 107 PRO A N 1
ATOM 889 C CA . PRO A 1 107 ? -4.590 -7.737 6.057 1.00 68.00 107 PRO A CA 1
ATOM 890 C C . PRO A 1 107 ? -4.939 -7.689 7.546 1.00 68.00 107 PRO A C 1
ATOM 892 O O . PRO A 1 107 ? -4.861 -8.707 8.235 1.00 68.00 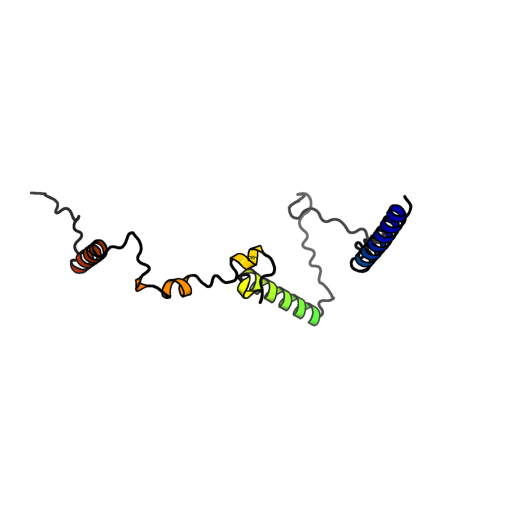107 PRO A O 1
ATOM 895 N N . ALA A 1 108 ? -5.259 -6.501 8.063 1.00 58.53 108 ALA A N 1
ATOM 896 C CA . ALA A 1 108 ? -5.424 -6.270 9.501 1.00 58.53 108 ALA A CA 1
ATOM 897 C C . ALA A 1 108 ? -6.466 -7.203 10.159 1.00 58.53 108 ALA A C 1
ATOM 899 O O . ALA A 1 108 ? -6.494 -7.346 11.380 1.00 58.53 108 ALA A O 1
ATOM 900 N N . GLU A 1 109 ? -7.308 -7.848 9.355 1.00 59.31 109 GLU A N 1
ATOM 901 C CA . GLU A 1 109 ? -8.323 -8.816 9.759 1.00 59.31 109 GLU A CA 1
ATOM 902 C C . GLU A 1 109 ? -7.734 -10.100 10.361 1.00 59.31 109 GLU A C 1
ATOM 904 O O . GLU A 1 109 ? -8.257 -10.582 11.364 1.00 59.31 109 GLU A O 1
ATOM 909 N N . THR A 1 110 ? -6.610 -10.621 9.855 1.00 58.56 110 THR A N 1
ATOM 910 C CA . THR A 1 110 ? -6.045 -11.886 10.367 1.00 58.56 110 THR A CA 1
ATOM 911 C C . THR A 1 110 ? -5.307 -11.714 11.693 1.00 58.56 110 THR A C 1
ATOM 913 O O . THR A 1 110 ? -5.259 -12.631 12.510 1.00 58.56 110 THR A O 1
ATOM 916 N N . THR A 1 111 ? -4.735 -10.533 11.943 1.00 58.06 111 THR A N 1
ATOM 917 C CA . THR A 1 111 ? -3.955 -10.268 13.164 1.00 58.06 111 THR A CA 1
ATOM 918 C C . THR A 1 111 ? -4.859 -9.979 14.364 1.00 58.06 111 THR A C 1
ATOM 920 O O . THR A 1 111 ? -4.540 -10.379 15.482 1.00 58.06 111 THR A O 1
ATOM 923 N N . LYS A 1 112 ? -6.022 -9.347 14.144 1.00 60.19 112 LYS A N 1
ATOM 924 C CA . LYS A 1 112 ? -6.988 -9.007 15.208 1.00 60.19 112 LYS A CA 1
ATOM 925 C C . LYS A 1 112 ? -7.612 -10.234 15.882 1.00 60.19 112 LYS A C 1
ATOM 927 O O . LYS A 1 112 ? -7.971 -10.160 17.052 1.00 60.19 112 LYS A O 1
ATOM 932 N N . GLN A 1 113 ? -7.700 -11.354 15.167 1.00 60.66 113 GLN A N 1
ATOM 933 C CA . GLN A 1 113 ? -8.332 -12.590 15.644 1.00 60.66 113 GLN A CA 1
ATOM 934 C C . GLN A 1 113 ? -7.481 -13.349 16.679 1.00 60.66 113 GLN A C 1
ATOM 936 O O . GLN A 1 113 ? -8.033 -14.063 17.512 1.00 60.66 113 GLN A O 1
ATOM 941 N N . LYS A 1 114 ? -6.146 -13.181 16.686 1.00 64.62 114 LYS A N 1
ATOM 942 C CA . LYS A 1 114 ? -5.242 -14.007 17.516 1.00 64.62 114 LYS A CA 1
ATOM 943 C C . LYS A 1 114 ? -5.452 -13.865 19.027 1.00 64.62 114 LYS A C 1
ATOM 945 O O . LYS A 1 114 ? -5.174 -14.806 19.760 1.00 64.62 114 LYS A O 1
ATOM 950 N N . HIS A 1 115 ? -5.970 -12.726 19.491 1.00 71.06 115 HIS A N 1
ATOM 951 C CA . HIS A 1 115 ? -6.196 -12.468 20.917 1.00 71.06 115 HIS A CA 1
ATOM 952 C C . HIS A 1 115 ? -7.552 -11.813 21.181 1.00 71.06 115 HIS A C 1
ATOM 954 O O . HIS A 1 115 ? -7.658 -10.925 22.024 1.00 71.06 115 HIS A O 1
ATOM 960 N N . SER A 1 116 ? -8.606 -12.246 20.481 1.00 72.81 116 SER A N 1
ATOM 961 C CA . SER A 1 116 ? -9.952 -11.674 20.646 1.00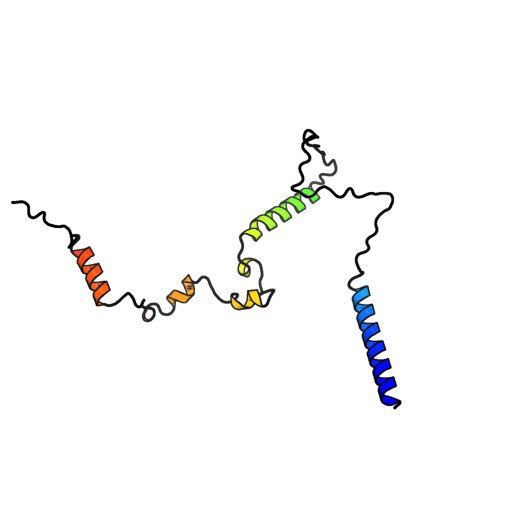 72.81 116 SER A CA 1
ATOM 962 C C . SER A 1 116 ? -10.448 -11.672 22.101 1.00 72.81 116 SER A C 1
ATOM 964 O O . SER A 1 116 ? -11.232 -10.806 22.468 1.00 72.81 116 SER A O 1
ATOM 966 N N . GLN A 1 117 ? -9.984 -12.605 22.940 1.00 77.00 117 GLN A N 1
ATOM 967 C CA . GLN A 1 117 ? -10.357 -12.674 24.358 1.00 77.00 117 GLN A CA 1
ATOM 968 C C . GLN A 1 117 ? -9.707 -11.573 25.216 1.00 77.00 117 GLN A C 1
ATOM 970 O O . GLN A 1 117 ? -10.292 -11.138 26.208 1.00 77.00 117 GLN A O 1
ATOM 975 N N . TRP A 1 118 ? -8.522 -11.099 24.821 1.00 76.19 118 TRP A N 1
ATOM 976 C CA . TRP A 1 118 ? -7.749 -10.081 25.545 1.00 76.19 118 TRP A CA 1
ATOM 977 C C . TRP A 1 118 ? -7.829 -8.694 24.901 1.00 76.19 118 TRP A C 1
ATOM 979 O O . TRP A 1 118 ? -7.489 -7.698 25.531 1.00 76.19 118 TRP A O 1
ATOM 989 N N . ASN A 1 119 ? -8.307 -8.607 23.661 1.00 77.31 119 ASN A N 1
ATOM 990 C CA . ASN A 1 119 ? -8.435 -7.358 22.924 1.00 77.31 119 ASN A CA 1
ATOM 991 C C . ASN A 1 119 ? -9.833 -6.745 23.112 1.00 77.31 119 ASN A C 1
ATOM 993 O O . ASN A 1 119 ? -10.649 -6.731 22.191 1.00 77.31 119 ASN A O 1
ATOM 997 N N . LYS A 1 120 ? -10.122 -6.268 24.328 1.00 79.88 120 LYS A N 1
ATOM 998 C CA . LYS A 1 120 ? -11.353 -5.522 24.635 1.00 79.88 120 LYS A CA 1
ATOM 999 C C . LYS A 1 120 ? -11.118 -4.028 24.425 1.00 79.88 120 LYS A C 1
ATOM 1001 O O . LYS A 1 120 ? -10.110 -3.485 24.879 1.00 79.88 120 LYS A O 1
ATOM 1006 N N . LYS A 1 121 ? -12.047 -3.338 23.758 1.00 83.50 121 LYS A N 1
ATOM 1007 C CA . LYS A 1 121 ? -11.970 -1.875 23.640 1.00 83.50 121 LYS A CA 1
ATOM 1008 C C . LYS A 1 121 ? -12.171 -1.247 25.014 1.00 83.50 121 LYS A C 1
ATOM 1010 O O . LYS A 1 121 ? -13.024 -1.688 25.773 1.00 83.50 121 LYS A O 1
ATOM 1015 N N . ARG A 1 122 ? -11.471 -0.147 25.298 1.00 84.06 122 ARG A N 1
ATOM 1016 C CA . ARG A 1 122 ? -11.633 0.614 26.553 1.00 84.06 122 ARG A CA 1
ATOM 1017 C C . ARG A 1 122 ? -13.080 1.066 26.809 1.00 84.06 122 ARG A C 1
ATOM 1019 O O . ARG A 1 122 ? -13.472 1.251 27.953 1.00 84.06 122 ARG A O 1
ATOM 1026 N N . THR A 1 123 ? -13.855 1.257 25.747 1.00 84.56 123 THR A N 1
ATOM 1027 C CA . THR A 1 123 ? -15.264 1.666 25.794 1.00 84.56 123 THR A CA 1
ATOM 1028 C C . THR A 1 123 ? -16.225 0.516 26.109 1.00 84.56 123 THR A C 1
ATOM 1030 O O . THR A 1 123 ? -17.388 0.756 26.416 1.00 84.56 123 THR A O 1
ATOM 1033 N N . GLU A 1 124 ? -15.772 -0.734 26.014 1.00 83.69 124 GLU A N 1
ATOM 1034 C CA . GLU A 1 124 ? -16.591 -1.927 26.213 1.00 83.69 124 GLU A CA 1
ATOM 1035 C C . GLU A 1 124 ? -16.274 -2.522 27.592 1.00 83.69 124 GLU A C 1
ATOM 1037 O O . GLU A 1 124 ? -15.234 -3.141 27.813 1.00 83.69 124 GLU A O 1
ATOM 1042 N N . THR A 1 125 ? -17.183 -2.313 28.540 1.00 88.81 125 THR A N 1
ATOM 1043 C CA . THR A 1 125 ? -17.150 -2.913 29.878 1.00 88.81 125 THR A CA 1
ATOM 1044 C C . THR A 1 125 ? -18.305 -3.898 30.014 1.00 88.81 125 THR A C 1
ATOM 1046 O O . THR A 1 125 ? -19.276 -3.837 29.264 1.00 88.81 125 THR A O 1
ATOM 1049 N N . HIS A 1 126 ? -18.240 -4.791 31.000 1.00 88.25 126 HIS A N 1
ATOM 1050 C CA . HIS A 1 126 ? -19.342 -5.722 31.265 1.00 88.25 126 HIS A CA 1
ATOM 1051 C C . HIS A 1 126 ? -20.665 -4.997 31.563 1.00 88.25 126 HIS A C 1
ATOM 1053 O O . HIS A 1 126 ? -21.727 -5.463 31.164 1.00 88.25 126 HIS A O 1
ATOM 1059 N N . ILE A 1 127 ? -20.594 -3.822 32.197 1.00 89.94 127 ILE A N 1
ATOM 1060 C CA . ILE A 1 127 ? -21.765 -2.990 32.492 1.00 89.94 127 ILE A CA 1
ATOM 1061 C C . ILE A 1 127 ? -22.369 -2.428 31.203 1.00 89.94 127 ILE A C 1
ATOM 1063 O O . ILE A 1 127 ? -23.583 -2.481 31.028 1.00 89.94 127 ILE A O 1
ATOM 1067 N N . THR A 1 128 ? -21.542 -1.915 30.285 1.00 88.75 128 THR A N 1
ATOM 1068 C CA . THR A 1 128 ? -22.047 -1.366 29.019 1.00 88.75 128 THR A CA 1
ATOM 1069 C C . THR A 1 128 ? -22.606 -2.459 28.109 1.00 88.75 128 THR A C 1
ATOM 1071 O O . THR A 1 128 ? -23.660 -2.259 27.517 1.00 88.75 128 THR A O 1
ATOM 1074 N N . GLN A 1 129 ? -21.988 -3.646 28.085 1.00 89.25 129 GLN A N 1
ATOM 1075 C CA . GLN A 1 129 ? -22.526 -4.818 27.381 1.00 89.25 129 GLN A CA 1
ATOM 1076 C C . GLN A 1 129 ? -23.894 -5.239 27.927 1.00 89.25 129 GLN A C 1
ATOM 1078 O O . GLN A 1 129 ? -24.827 -5.449 27.155 1.00 89.25 129 GLN A O 1
ATOM 1083 N N . PHE A 1 130 ? -24.029 -5.308 29.254 1.00 91.44 130 PHE A N 1
ATOM 1084 C CA . PHE A 1 130 ? -25.300 -5.625 29.896 1.00 91.44 130 PHE A CA 1
ATOM 1085 C C . PHE A 1 130 ? -26.372 -4.570 29.603 1.00 91.44 130 PHE A C 1
ATOM 1087 O O . PHE A 1 130 ? -27.508 -4.921 29.300 1.00 91.44 130 PHE A O 1
ATOM 1094 N N . ALA A 1 131 ? -26.027 -3.281 29.664 1.00 88.19 131 ALA A N 1
ATOM 1095 C CA . ALA A 1 131 ? -26.962 -2.201 29.365 1.00 88.19 131 ALA A CA 1
ATOM 1096 C C . ALA A 1 131 ? -27.476 -2.277 27.916 1.00 88.19 131 ALA A C 1
ATOM 1098 O O . ALA A 1 131 ? -28.683 -2.179 27.690 1.00 88.19 131 ALA A O 1
ATOM 1099 N N . ASP A 1 132 ? -26.584 -2.522 26.952 1.00 88.38 132 ASP A N 1
ATOM 1100 C CA . ASP A 1 132 ? -26.951 -2.701 25.545 1.00 88.38 132 ASP A CA 1
ATOM 1101 C C . ASP A 1 132 ? -27.876 -3.912 25.348 1.00 88.38 132 ASP A C 1
ATOM 1103 O O . ASP A 1 132 ? -28.883 -3.828 24.640 1.00 88.38 132 ASP A O 1
ATOM 1107 N N . GLU A 1 133 ? -27.565 -5.040 25.987 1.00 90.50 133 GLU A N 1
ATOM 1108 C CA . GLU A 1 133 ? -28.370 -6.261 25.909 1.00 90.50 133 GLU A CA 1
ATOM 1109 C C . GLU A 1 133 ? -29.739 -6.092 26.577 1.00 90.50 133 GLU A C 1
ATOM 1111 O O . GLU A 1 133 ? -30.758 -6.503 26.021 1.00 90.50 133 GLU A O 1
ATOM 1116 N N . TYR A 1 134 ? -29.794 -5.400 27.714 1.00 87.88 134 TYR A N 1
ATOM 1117 C CA . TYR A 1 134 ? -31.034 -5.083 28.414 1.00 87.88 134 TYR A CA 1
ATOM 1118 C C . TYR A 1 134 ? -31.964 -4.214 27.559 1.00 87.88 134 TYR A C 1
ATOM 1120 O O . TYR A 1 134 ? -33.157 -4.505 27.445 1.00 87.88 134 TYR A O 1
ATOM 1128 N N . VAL A 1 135 ? -31.427 -3.178 26.906 1.00 87.31 135 VAL A N 1
ATOM 1129 C CA . VAL A 1 135 ? -32.197 -2.320 25.993 1.00 87.31 135 VAL A CA 1
ATOM 1130 C C . VAL A 1 135 ? -32.689 -3.114 24.782 1.00 87.31 135 VAL A C 1
ATOM 1132 O O . VAL A 1 135 ? -33.859 -2.995 24.413 1.00 87.31 135 VAL A O 1
ATOM 1135 N N . ARG A 1 136 ? -31.844 -3.975 24.197 1.00 87.38 136 ARG A N 1
ATOM 1136 C CA . ARG A 1 136 ? -32.241 -4.867 23.093 1.00 87.38 136 ARG A CA 1
ATOM 1137 C C . ARG A 1 136 ? -33.354 -5.828 23.498 1.00 87.38 136 ARG A C 1
ATOM 1139 O O . ARG A 1 136 ? -34.313 -5.975 22.750 1.00 87.38 136 ARG A O 1
ATOM 1146 N N . MET A 1 137 ? -33.256 -6.439 24.679 1.00 88.88 137 MET A N 1
ATOM 1147 C CA . MET A 1 137 ? -34.255 -7.378 25.191 1.00 88.88 137 MET A CA 1
ATOM 1148 C C . MET A 1 137 ? -35.593 -6.690 25.472 1.00 88.88 137 MET A C 1
ATOM 1150 O O . MET A 1 137 ? -36.651 -7.255 25.209 1.00 88.88 137 MET A O 1
ATOM 1154 N N . LYS A 1 138 ? -35.566 -5.474 26.024 1.00 84.00 138 LYS A N 1
ATOM 1155 C CA . LYS A 1 138 ? -36.790 -4.741 26.357 1.00 84.00 138 LYS A CA 1
ATOM 1156 C C . LYS A 1 138 ? -37.434 -4.081 25.143 1.00 84.00 138 LYS A C 1
ATOM 1158 O O . LYS A 1 138 ? -38.625 -3.809 25.216 1.00 84.00 138 LYS A O 1
ATOM 1163 N N . ALA A 1 139 ? -36.681 -3.819 24.068 1.00 76.44 139 ALA A N 1
ATOM 1164 C CA . ALA A 1 139 ? -37.130 -3.154 22.835 1.00 76.44 139 ALA A CA 1
ATOM 1165 C C . ALA A 1 139 ? -37.903 -1.834 23.062 1.00 76.44 139 ALA A C 1
ATOM 1167 O O . ALA A 1 139 ? -38.595 -1.331 22.177 1.00 76.44 139 ALA A O 1
ATOM 1168 N N . ILE A 1 140 ? -37.778 -1.252 24.256 1.00 73.69 140 ILE A N 1
ATOM 1169 C CA . ILE A 1 140 ? -38.453 -0.033 24.685 1.00 73.69 140 ILE A CA 1
ATOM 1170 C C . ILE A 1 140 ? -37.373 1.021 24.859 1.00 73.69 140 ILE A C 1
ATOM 1172 O O . ILE A 1 140 ? -36.421 0.834 25.615 1.00 73.69 140 ILE A O 1
ATOM 1176 N N . ASN A 1 141 ? -37.530 2.136 24.150 1.00 73.00 141 ASN A N 1
ATOM 1177 C CA . ASN A 1 141 ? -36.655 3.286 24.314 1.00 73.00 141 ASN A CA 1
ATOM 1178 C C . ASN A 1 141 ? -36.877 3.884 25.721 1.00 73.00 141 ASN A C 1
ATOM 1180 O O . ASN A 1 141 ? -37.981 4.371 25.979 1.00 73.00 141 ASN A O 1
ATOM 1184 N N . PRO A 1 142 ? -35.869 3.893 26.615 1.00 70.00 142 PRO A N 1
ATOM 1185 C CA . PRO A 1 142 ? -36.009 4.440 27.968 1.00 70.00 142 PRO A CA 1
ATOM 1186 C C . PRO A 1 142 ? -36.252 5.958 27.983 1.00 70.00 142 PRO A C 1
ATOM 1188 O O . PRO A 1 142 ? -36.682 6.500 28.995 1.00 70.00 142 PRO A O 1
ATOM 1191 N N . PHE A 1 143 ? -36.021 6.636 26.856 1.00 70.00 143 PHE A N 1
ATOM 1192 C CA . PHE A 1 143 ? -36.267 8.064 26.663 1.00 70.00 143 PHE A CA 1
ATOM 1193 C C . PHE A 1 143 ? -37.521 8.350 25.838 1.00 70.00 143 PHE A C 1
ATOM 1195 O O . PHE A 1 143 ? -37.725 9.493 25.427 1.00 70.00 143 PHE A O 1
ATOM 1202 N N . LYS A 1 144 ? -38.381 7.351 25.575 1.00 70.56 144 LYS A N 1
ATOM 1203 C CA . LYS A 1 144 ? -39.748 7.653 25.139 1.00 70.56 144 LYS A CA 1
ATOM 1204 C C . LYS A 1 144 ? -40.435 8.334 26.316 1.00 70.56 144 LYS A C 1
ATOM 1206 O O . LYS A 1 144 ? -40.968 7.677 27.206 1.00 70.56 144 LYS A O 1
ATOM 1211 N N . VAL A 1 145 ? -40.355 9.662 26.324 1.00 59.81 145 VAL A N 1
ATOM 1212 C CA . VAL A 1 145 ? -41.155 10.535 27.169 1.00 59.81 145 VAL A CA 1
ATOM 1213 C C . VAL A 1 145 ? -42.587 10.049 27.009 1.00 59.81 145 VAL A C 1
ATOM 1215 O O . VAL A 1 145 ? -43.171 10.127 25.930 1.00 59.81 145 VAL A O 1
ATOM 1218 N N . ARG A 1 146 ? -43.131 9.448 28.066 1.00 61.25 146 ARG A N 1
ATOM 1219 C CA . ARG A 1 146 ? -44.573 9.333 28.202 1.00 61.25 146 ARG A CA 1
ATOM 1220 C C . ARG A 1 146 ? -45.011 10.784 28.307 1.00 61.25 146 ARG A C 1
ATOM 1222 O O . ARG A 1 146 ? -44.742 11.390 29.342 1.00 61.25 146 ARG A O 1
ATOM 1229 N N . ASN A 1 147 ? -45.507 11.355 27.205 1.00 56.41 147 ASN A N 1
ATOM 1230 C CA . ASN A 1 147 ? -46.066 12.701 27.206 1.00 56.41 147 ASN A CA 1
ATOM 1231 C C . ASN A 1 147 ? -46.956 12.783 28.440 1.00 56.41 147 ASN A C 1
ATOM 1233 O O . ASN A 1 147 ? -47.867 11.972 28.620 1.00 56.41 147 ASN A O 1
ATOM 1237 N N . ARG A 1 148 ? -46.550 13.650 29.362 1.00 56.84 148 ARG A N 1
ATOM 1238 C CA . ARG A 1 148 ? -47.239 13.899 30.620 1.00 56.84 148 ARG A CA 1
ATOM 1239 C C . ARG A 1 148 ? -48.336 14.906 30.290 1.00 56.84 148 ARG A C 1
ATOM 1241 O O . ARG A 1 148 ? -48.308 16.025 30.779 1.00 56.84 148 ARG A O 1
ATOM 1248 N N . ASP A 1 149 ? -49.212 14.510 29.380 1.00 56.06 149 ASP A N 1
ATOM 1249 C CA . ASP A 1 149 ? -50.399 15.265 29.033 1.00 56.06 149 ASP A CA 1
ATOM 1250 C C . ASP A 1 149 ? -51.570 14.545 29.708 1.00 56.06 149 ASP A C 1
ATOM 1252 O O . ASP A 1 149 ? -51.806 13.365 29.435 1.00 56.06 149 ASP A O 1
ATOM 1256 N N . GLU A 1 150 ? -52.218 15.302 30.602 1.00 41.72 150 GLU A N 1
ATOM 1257 C CA . GLU A 1 150 ? -53.430 15.021 31.400 1.00 41.72 150 GLU A CA 1
ATOM 1258 C C . GLU A 1 150 ? -53.256 14.235 32.715 1.00 41.72 150 GLU A C 1
ATOM 1260 O O . GLU A 1 150 ? -53.027 13.003 32.719 1.00 41.72 150 GLU A O 1
#

pLDDT: mean 72.08, std 12.5, range [41.72, 92.31]

Secondary structure (DSSP, 8-state):
-HHHHHHHHHHHHHHHHHHHHHHHHS--------TT-----PPPTT---TTS---------TT--HHHHHHHHHHHHHHHHHHT--HHHH-SS-SSHHHHHTTS---HHHHHGGGTTT---TT--HHHHHHHHHHHHH---TT-------

Organism: Euplotes crassus (NCBI:txid5936)